Protein AF-A0A846PKN5-F1 (afdb_monomer_lite)

Secondary structure (DSSP, 8-state):
----TT-EEEETTS-EEEE-SS---TTEEEEEEEEEE-TT-SEE-SS-EEEE---HHHHHHHHHHH-GGGEEEETTTTEEEEEEEGGGEEEEE-HHHHHHHHHH-S---HHHHHHHHHHHHHHHHTT--GGGEEE-GGGGGT---TTPPP-EEE-SHHHHHHHH-

Structure (mmCIF, N/CA/C/O backbone):
data_AF-A0A846PKN5-F1
#
_entry.id   AF-A0A846PKN5-F1
#
loop_
_atom_site.group_PDB
_atom_site.id
_atom_site.type_symbol
_atom_site.label_atom_id
_atom_site.label_alt_id
_atom_site.label_comp_id
_atom_site.label_asym_id
_atom_site.label_entity_id
_atom_site.label_seq_id
_atom_site.pdbx_PDB_ins_code
_atom_site.Cartn_x
_atom_site.Cartn_y
_atom_site.Cartn_z
_atom_site.occupancy
_atom_site.B_iso_or_equiv
_atom_site.auth_seq_id
_atom_site.auth_comp_id
_atom_site.auth_asym_id
_atom_site.auth_atom_id
_atom_site.pdbx_PDB_model_num
ATOM 1 N N . MET A 1 1 ? -12.506 -11.086 -2.025 1.00 86.56 1 MET A N 1
ATOM 2 C CA . MET A 1 1 ? -11.303 -10.245 -2.203 1.00 86.56 1 MET A CA 1
ATOM 3 C C . MET A 1 1 ? -10.080 -11.109 -1.942 1.00 86.56 1 MET A C 1
ATOM 5 O O . MET A 1 1 ? -10.171 -11.972 -1.076 1.00 86.56 1 MET A O 1
ATOM 9 N N . LYS A 1 2 ? -8.986 -10.931 -2.691 1.00 90.62 2 LYS A N 1
ATOM 10 C CA . LYS A 1 2 ? -7.701 -11.600 -2.435 1.00 90.62 2 LYS A CA 1
ATOM 11 C C . LYS A 1 2 ? -6.651 -10.520 -2.188 1.00 90.62 2 LYS A C 1
ATOM 13 O O . LYS A 1 2 ? -6.078 -10.014 -3.140 1.00 90.62 2 LYS A O 1
ATOM 18 N N . ALA A 1 3 ? -6.483 -10.140 -0.928 1.00 96.06 3 ALA A N 1
ATOM 19 C CA . ALA A 1 3 ? -5.469 -9.177 -0.522 1.0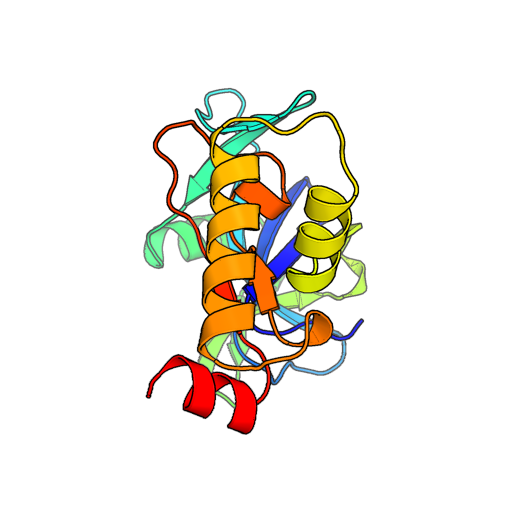0 96.06 3 ALA A CA 1
ATOM 20 C C . ALA A 1 3 ? -4.126 -9.888 -0.288 1.00 96.06 3 ALA A C 1
ATOM 22 O O . ALA A 1 3 ? -4.109 -11.086 0.010 1.00 96.06 3 ALA A O 1
ATOM 23 N N . ARG A 1 4 ? -3.021 -9.163 -0.455 1.00 96.75 4 ARG A N 1
ATOM 24 C CA . ARG A 1 4 ? -1.653 -9.646 -0.214 1.00 96.75 4 ARG A CA 1
ATOM 25 C C . ARG A 1 4 ? -0.733 -8.516 0.249 1.00 96.75 4 ARG A C 1
ATOM 27 O O . ARG A 1 4 ? -1.057 -7.343 0.088 1.00 96.75 4 ARG A O 1
ATOM 34 N N . GLU A 1 5 ? 0.432 -8.867 0.789 1.00 97.38 5 GLU A N 1
ATOM 35 C CA . GLU A 1 5 ? 1.469 -7.904 1.183 1.00 97.38 5 GLU A CA 1
ATOM 36 C C . GLU A 1 5 ? 1.737 -6.871 0.073 1.00 97.38 5 GLU A C 1
ATOM 38 O O . GLU A 1 5 ? 1.867 -7.200 -1.113 1.00 97.38 5 GLU A O 1
ATOM 43 N N . GLY A 1 6 ? 1.825 -5.609 0.492 1.00 96.75 6 GLY A N 1
ATOM 44 C CA . GLY A 1 6 ? 2.009 -4.454 -0.384 1.00 96.75 6 GLY A CA 1
ATOM 45 C C . GLY A 1 6 ? 0.707 -3.832 -0.882 1.00 96.75 6 GLY A C 1
ATOM 46 O O . GLY A 1 6 ? 0.728 -2.667 -1.279 1.00 96.75 6 GLY A O 1
ATOM 47 N N . ASP A 1 7 ? -0.419 -4.541 -0.811 1.00 98.50 7 ASP A N 1
ATOM 48 C CA . ASP A 1 7 ? -1.726 -3.944 -1.063 1.00 98.50 7 A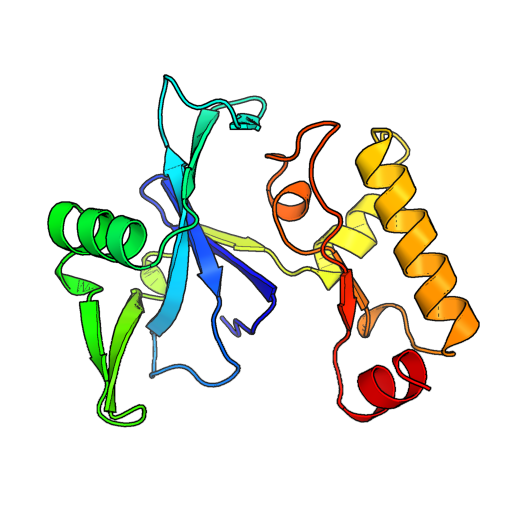SP A CA 1
ATOM 49 C C . ASP A 1 7 ? -2.103 -2.959 0.050 1.00 98.50 7 ASP A C 1
ATOM 51 O O . ASP A 1 7 ? -1.666 -3.072 1.203 1.00 98.50 7 ASP A O 1
ATOM 55 N N . LEU A 1 8 ? -2.987 -2.017 -0.283 1.00 98.50 8 LEU A N 1
ATOM 56 C CA . LEU A 1 8 ? -3.653 -1.167 0.701 1.00 98.50 8 LEU A CA 1
ATOM 57 C C . LEU A 1 8 ? -5.164 -1.394 0.656 1.00 98.50 8 LEU A C 1
ATOM 59 O O . LEU A 1 8 ? -5.742 -1.618 -0.408 1.00 98.50 8 LEU A O 1
ATOM 63 N N . ILE A 1 9 ? -5.825 -1.275 1.804 1.00 98.62 9 ILE A N 1
ATOM 64 C CA . ILE A 1 9 ? -7.290 -1.287 1.889 1.00 98.62 9 ILE A CA 1
ATOM 65 C C . ILE A 1 9 ? -7.790 -0.029 2.594 1.00 98.62 9 ILE A C 1
ATOM 67 O O . ILE A 1 9 ? -7.300 0.341 3.655 1.00 98.62 9 ILE A O 1
ATOM 71 N N . GLU A 1 10 ? -8.780 0.638 2.013 1.00 98.31 10 GLU A N 1
ATOM 72 C CA . GLU A 1 10 ? -9.530 1.722 2.650 1.00 98.31 10 GLU A CA 1
ATOM 73 C C . GLU A 1 10 ? -10.844 1.149 3.170 1.00 98.31 10 GLU A C 1
ATOM 75 O O . GLU A 1 10 ? -11.608 0.538 2.415 1.00 98.31 10 GLU A O 1
ATOM 80 N N . ILE A 1 11 ? -11.125 1.352 4.455 1.00 98.12 11 ILE A N 1
ATOM 81 C CA . ILE A 1 11 ? -12.394 0.931 5.056 1.00 98.12 11 ILE A CA 1
ATOM 82 C C . ILE A 1 11 ? -13.457 2.023 4.912 1.00 98.12 11 ILE A C 1
ATOM 84 O O . ILE A 1 11 ? -13.156 3.196 4.701 1.00 98.12 11 ILE A O 1
ATOM 88 N N . LYS A 1 12 ? -14.730 1.650 5.060 1.00 97.69 12 LYS A N 1
ATOM 89 C CA . LYS A 1 12 ? -15.884 2.557 4.897 1.00 97.69 12 LYS A CA 1
ATOM 90 C C . LYS A 1 12 ? -15.839 3.811 5.779 1.00 97.69 12 LYS A C 1
ATOM 92 O O . LYS A 1 12 ? -16.387 4.833 5.381 1.00 97.69 12 LYS A O 1
ATOM 97 N N . THR A 1 13 ? -15.179 3.750 6.935 1.00 95.75 13 THR A N 1
ATOM 98 C CA . THR A 1 13 ? -15.015 4.888 7.855 1.00 95.75 13 THR A CA 1
ATOM 99 C C . THR A 1 13 ? -13.862 5.826 7.480 1.00 95.75 13 THR A C 1
ATOM 101 O O . THR A 1 13 ? -13.719 6.873 8.103 1.00 95.75 13 THR A O 1
ATOM 104 N N . GLY A 1 14 ? -13.056 5.493 6.463 1.00 95.88 14 GLY A N 1
ATOM 105 C CA . GLY A 1 14 ? -12.022 6.369 5.902 1.00 95.88 14 GLY A CA 1
ATOM 106 C C . GLY A 1 14 ? -10.556 5.974 6.139 1.00 95.88 14 GLY A C 1
ATOM 107 O O . GLY A 1 14 ? -9.747 6.289 5.263 1.00 95.88 14 GLY A O 1
ATOM 108 N N . PRO A 1 15 ? -10.157 5.313 7.247 1.00 97.62 15 PRO A N 1
ATOM 109 C CA . PRO A 1 15 ? -8.771 4.889 7.425 1.00 97.62 15 PRO A CA 1
ATOM 110 C C . PRO A 1 15 ? -8.292 3.909 6.352 1.00 97.62 15 PRO A C 1
ATOM 112 O O . PRO A 1 15 ? -9.055 3.089 5.835 1.00 97.62 15 PRO A O 1
ATOM 115 N N . ILE A 1 16 ? -7.001 4.001 6.045 1.00 98.31 16 ILE A N 1
ATOM 116 C CA . ILE A 1 16 ? -6.314 3.179 5.052 1.00 98.31 16 ILE A CA 1
ATOM 117 C C . ILE A 1 16 ? -5.284 2.318 5.769 1.00 98.31 16 ILE A C 1
ATOM 119 O O . ILE A 1 16 ? -4.486 2.825 6.563 1.00 98.31 16 ILE A O 1
ATOM 123 N N . PHE A 1 17 ? -5.289 1.029 5.462 1.00 98.56 17 PHE A N 1
ATOM 124 C CA . PHE A 1 17 ? -4.474 0.011 6.100 1.00 98.56 17 PHE A CA 1
ATOM 125 C C . PHE A 1 17 ? -3.480 -0.585 5.106 1.00 98.56 17 PHE A C 1
ATOM 127 O O . PHE A 1 17 ? -3.820 -0.786 3.941 1.00 98.56 17 PHE A O 1
ATOM 134 N N . ASP A 1 18 ? -2.273 -0.887 5.585 1.00 97.94 18 ASP A N 1
ATOM 135 C CA . ASP A 1 18 ? -1.317 -1.745 4.891 1.00 97.94 18 ASP A CA 1
ATOM 136 C C . ASP A 1 18 ? -1.650 -3.218 5.131 1.00 97.94 18 ASP A C 1
ATOM 138 O O . ASP A 1 18 ? -1.735 -3.652 6.278 1.00 97.94 18 ASP A O 1
ATOM 142 N N . VAL A 1 19 ? -1.870 -3.977 4.054 1.00 98.44 19 VAL A N 1
ATOM 143 C CA . VAL A 1 19 ? -2.121 -5.422 4.129 1.00 98.44 19 VAL A CA 1
ATOM 144 C C . VAL A 1 19 ? -0.823 -6.138 4.484 1.00 98.44 19 VAL A C 1
ATOM 146 O O . VAL A 1 19 ? 0.223 -5.838 3.901 1.00 98.44 19 VAL A O 1
ATOM 149 N N . LYS A 1 20 ? -0.900 -7.085 5.429 1.00 96.31 20 LYS A N 1
ATOM 150 C CA . LYS A 1 20 ? 0.245 -7.842 5.939 1.00 96.31 20 LYS A CA 1
ATOM 151 C C . LYS A 1 20 ? 0.146 -9.338 5.679 1.00 96.31 20 LYS A C 1
ATOM 153 O O . LYS A 1 20 ? -0.817 -9.989 6.072 1.00 96.31 20 LYS A O 1
ATOM 158 N N . GLY A 1 21 ? 1.197 -9.880 5.071 1.00 94.69 21 GLY A N 1
ATOM 159 C CA . GLY A 1 21 ? 1.336 -11.289 4.737 1.00 94.69 21 GLY A CA 1
ATOM 160 C C . GLY A 1 21 ? 0.571 -11.710 3.481 1.00 94.69 21 GLY A C 1
ATOM 161 O O . GLY A 1 21 ? 0.033 -10.900 2.729 1.00 94.69 21 GLY A O 1
ATOM 162 N N . LEU A 1 22 ? 0.571 -13.019 3.232 1.00 94.19 22 LEU A N 1
ATOM 163 C CA . LEU A 1 22 ? -0.099 -13.657 2.087 1.00 94.19 22 LEU A CA 1
ATOM 164 C C . LEU A 1 22 ? -1.269 -14.555 2.512 1.00 94.19 22 LEU A C 1
ATOM 166 O O . LEU A 1 22 ? -2.017 -15.050 1.671 1.00 94.19 22 LEU A O 1
ATOM 170 N N . VAL A 1 23 ? -1.385 -14.812 3.814 1.00 94.25 23 VAL A N 1
ATOM 171 C CA . VAL A 1 23 ? -2.365 -15.718 4.408 1.00 94.25 23 VAL A CA 1
ATOM 172 C C . VAL A 1 23 ? -3.243 -14.893 5.330 1.00 94.25 23 VAL A C 1
ATOM 174 O O . VAL A 1 23 ? -2.736 -14.129 6.147 1.00 94.25 23 VAL A O 1
ATOM 177 N N . HIS A 1 24 ? -4.555 -15.042 5.183 1.00 95.94 24 HIS A N 1
ATOM 178 C CA . HIS A 1 24 ? -5.541 -14.293 5.948 1.00 95.94 24 HIS A CA 1
ATOM 179 C C . HIS A 1 24 ? -6.642 -15.226 6.468 1.00 95.94 24 HIS A C 1
ATOM 181 O O . HIS A 1 24 ? -6.974 -16.201 5.779 1.00 95.94 24 HIS A O 1
ATOM 187 N N . PRO A 1 25 ? -7.239 -14.934 7.638 1.00 95.19 25 PRO A N 1
ATOM 188 C CA . PRO A 1 25 ? -8.373 -15.696 8.142 1.00 95.19 25 PRO A CA 1
ATOM 189 C C . PRO A 1 25 ? -9.593 -15.602 7.206 1.00 95.19 25 PRO A C 1
ATOM 191 O O . PRO A 1 25 ? -9.740 -14.632 6.453 1.00 95.19 25 PRO A O 1
ATOM 194 N N . PRO A 1 26 ? -10.516 -16.580 7.243 1.00 93.62 26 PRO A N 1
ATOM 195 C CA . PRO A 1 26 ? -11.723 -16.539 6.424 1.00 93.62 26 PRO A CA 1
ATOM 196 C C . PRO A 1 26 ? -12.522 -15.244 6.631 1.00 93.62 26 PRO A C 1
ATOM 198 O O . PRO A 1 26 ? -12.864 -14.879 7.752 1.00 93.62 26 PRO A O 1
ATOM 201 N N . SER A 1 27 ? -12.873 -14.567 5.535 1.00 95.31 27 SER A N 1
ATOM 202 C CA . SER A 1 27 ? -13.649 -13.308 5.531 1.00 95.31 27 SER A CA 1
ATOM 203 C C . SER A 1 27 ? -12.990 -12.111 6.237 1.00 95.31 27 SER A C 1
ATOM 205 O O . SER A 1 27 ? -13.637 -11.076 6.419 1.00 95.31 27 SER A O 1
ATOM 207 N N . ARG A 1 28 ? -11.708 -12.214 6.601 1.00 97.25 28 ARG A N 1
ATOM 208 C CA . ARG A 1 28 ? -10.915 -11.154 7.237 1.00 97.25 28 ARG A CA 1
ATOM 209 C C . ARG A 1 28 ? -9.640 -10.899 6.433 1.00 97.25 28 ARG A C 1
ATOM 211 O O . ARG A 1 28 ? -9.241 -11.710 5.601 1.00 97.25 28 ARG A O 1
ATOM 218 N N . ILE A 1 29 ? -9.014 -9.755 6.666 1.00 98.19 29 ILE A N 1
ATOM 219 C CA . ILE A 1 29 ? -7.730 -9.371 6.080 1.00 98.19 29 ILE A CA 1
ATOM 220 C C . ILE A 1 29 ? -6.840 -8.895 7.219 1.00 98.19 29 ILE A C 1
ATOM 222 O O . ILE A 1 29 ? -7.231 -8.002 7.970 1.00 98.19 29 ILE A O 1
ATOM 226 N N . ILE A 1 30 ? -5.645 -9.471 7.336 1.00 98.06 30 ILE A N 1
ATOM 227 C CA . ILE A 1 30 ? -4.644 -8.964 8.276 1.00 98.06 30 ILE A CA 1
ATOM 228 C C . ILE A 1 30 ? -4.075 -7.686 7.670 1.00 98.06 30 ILE A C 1
ATOM 230 O O . ILE A 1 30 ? -3.437 -7.719 6.616 1.00 98.06 30 ILE A O 1
ATOM 234 N N . ALA A 1 31 ? -4.352 -6.551 8.299 1.00 98.25 31 ALA A N 1
ATOM 235 C CA . ALA A 1 31 ? -3.918 -5.253 7.809 1.00 98.25 31 ALA A CA 1
ATOM 236 C C . ALA A 1 31 ? -3.823 -4.251 8.956 1.00 98.25 31 ALA A C 1
ATOM 238 O O . ALA A 1 31 ? -4.665 -4.259 9.848 1.00 98.25 31 ALA A O 1
ATOM 239 N N . PHE A 1 32 ? -2.841 -3.354 8.921 1.00 98.12 32 PHE A N 1
ATOM 240 C CA . PHE A 1 32 ? -2.606 -2.380 9.988 1.00 98.12 32 PHE A CA 1
ATOM 241 C C . PHE A 1 32 ? -2.793 -0.940 9.506 1.00 98.12 32 PHE A C 1
ATOM 243 O O . PHE A 1 32 ? -2.443 -0.628 8.370 1.00 98.12 32 PHE A O 1
ATOM 250 N N . PRO A 1 33 ? -3.325 -0.034 10.346 1.00 98.00 33 PRO A N 1
ATOM 251 C CA . PRO A 1 33 ? -3.611 1.335 9.934 1.00 98.00 33 PRO A CA 1
ATOM 252 C C . PRO A 1 33 ? -2.321 2.060 9.537 1.00 98.00 33 PRO A C 1
ATOM 254 O O . PRO A 1 33 ? -1.343 2.086 10.286 1.00 98.00 33 PRO A O 1
ATOM 257 N N . ARG A 1 34 ? -2.332 2.674 8.350 1.00 97.62 34 ARG A N 1
ATOM 258 C CA . ARG A 1 34 ? -1.207 3.442 7.801 1.00 97.62 34 ARG A CA 1
ATOM 259 C C . ARG A 1 34 ? -1.523 4.919 7.653 1.00 97.62 34 ARG A C 1
ATOM 261 O O . ARG A 1 34 ? -0.674 5.749 7.978 1.00 97.62 34 ARG A O 1
ATOM 268 N N . PHE A 1 35 ? -2.719 5.241 7.164 1.00 97.50 35 PHE A N 1
ATOM 269 C CA . PHE A 1 35 ? -3.197 6.612 7.017 1.00 97.50 35 PHE A CA 1
ATOM 270 C C . PHE A 1 35 ? -4.541 6.752 7.716 1.00 97.50 35 PHE A C 1
ATOM 272 O O . PHE A 1 35 ? -5.501 6.055 7.387 1.00 97.50 35 PHE A O 1
ATOM 279 N N . ILE A 1 36 ? -4.609 7.664 8.678 1.00 97.06 36 ILE A N 1
ATOM 280 C CA . ILE A 1 36 ? -5.807 7.909 9.481 1.00 97.06 36 ILE A CA 1
ATOM 281 C C . ILE A 1 36 ? -6.326 9.305 9.138 1.00 97.06 36 ILE A C 1
ATOM 283 O O . ILE A 1 36 ? -5.511 10.231 9.118 1.00 97.06 36 ILE A O 1
ATOM 287 N N . PRO A 1 37 ? -7.631 9.477 8.852 1.00 95.94 37 PRO A N 1
ATOM 288 C CA . PRO A 1 37 ? -8.209 10.790 8.608 1.00 95.94 37 PRO A CA 1
ATOM 289 C C . PRO A 1 37 ? -7.903 11.742 9.764 1.00 95.94 37 PRO A C 1
ATOM 291 O O . PRO A 1 37 ? -8.145 11.423 10.926 1.00 95.94 37 PRO A O 1
ATOM 294 N N . ASP A 1 38 ? -7.353 12.902 9.431 1.00 95.75 38 ASP A N 1
ATOM 295 C CA . ASP A 1 38 ? -6.978 13.938 10.386 1.00 95.75 38 ASP A CA 1
ATOM 296 C C . ASP A 1 38 ? -6.991 15.285 9.665 1.00 95.75 38 ASP A C 1
ATOM 298 O O . ASP A 1 38 ? -6.218 15.509 8.734 1.00 95.75 38 ASP A O 1
ATOM 302 N N . THR A 1 39 ? -7.855 16.202 10.102 1.00 92.81 39 THR A N 1
ATOM 303 C CA . THR A 1 39 ? -7.971 17.549 9.521 1.00 92.81 39 THR A CA 1
ATOM 304 C C . THR A 1 39 ? -6.692 18.375 9.655 1.00 92.81 39 THR A C 1
ATOM 306 O O . THR A 1 39 ? -6.475 19.294 8.868 1.00 92.81 39 THR A O 1
ATOM 309 N N . SER A 1 40 ? -5.847 18.051 10.636 1.00 93.75 40 SER A N 1
ATOM 310 C CA . SER A 1 40 ? -4.527 18.653 10.844 1.00 93.75 40 SER A CA 1
ATOM 311 C C . SER A 1 40 ? -3.391 17.886 10.153 1.00 93.75 40 SER A C 1
ATOM 313 O O . SER A 1 40 ? -2.242 18.326 10.180 1.00 93.75 40 SER A O 1
ATOM 315 N N . GLY A 1 41 ? -3.715 16.773 9.488 1.00 93.12 41 GLY A N 1
ATOM 316 C CA . GLY A 1 41 ? -2.766 15.893 8.824 1.00 93.12 41 GLY A CA 1
ATOM 317 C C . GLY A 1 41 ? -1.993 16.558 7.682 1.00 93.12 41 GLY A C 1
ATOM 318 O O . GLY A 1 41 ? -2.515 17.375 6.913 1.00 93.12 41 GLY A O 1
ATOM 319 N N . ASP A 1 42 ? -0.724 16.174 7.547 1.00 93.12 42 ASP A N 1
ATOM 320 C CA . ASP A 1 42 ? 0.186 16.690 6.523 1.00 93.12 42 ASP A CA 1
ATOM 321 C C . ASP A 1 42 ? 0.065 15.950 5.180 1.00 93.12 42 ASP A C 1
ATOM 323 O O . ASP A 1 42 ? 0.533 16.451 4.156 1.00 93.12 42 ASP A O 1
ATOM 327 N N . ARG A 1 43 ? -0.574 14.774 5.158 1.00 93.94 43 ARG A N 1
ATOM 328 C CA . ARG A 1 43 ? -0.845 14.010 3.937 1.00 93.94 43 ARG A CA 1
ATOM 329 C C . ARG A 1 43 ? -2.205 14.399 3.393 1.00 93.94 43 ARG A C 1
ATOM 331 O O . ARG A 1 43 ? -3.215 14.199 4.057 1.00 93.94 43 ARG A O 1
ATOM 338 N N . LYS A 1 44 ? -2.248 14.955 2.186 1.00 92.31 44 LYS A N 1
ATOM 339 C CA . LYS A 1 44 ? -3.477 15.513 1.618 1.00 92.31 44 LYS A CA 1
ATOM 340 C C . LYS A 1 44 ? -3.713 14.958 0.231 1.00 92.31 44 LYS A C 1
ATOM 342 O O . LYS A 1 44 ? -2.805 14.956 -0.591 1.00 92.31 44 LYS A O 1
ATOM 347 N N . ASN A 1 45 ? -4.948 14.552 -0.022 1.00 84.69 45 ASN A N 1
ATOM 348 C CA . ASN A 1 45 ? -5.460 14.392 -1.373 1.00 84.69 45 ASN A CA 1
ATOM 349 C C . ASN A 1 45 ? -6.507 15.487 -1.643 1.00 84.69 45 ASN A C 1
ATOM 351 O O . ASN A 1 45 ? -6.748 16.359 -0.806 1.00 84.69 45 ASN A O 1
ATOM 355 N N . LYS A 1 46 ? -7.148 15.454 -2.816 1.00 77.50 46 LYS A N 1
ATOM 356 C CA . LYS A 1 46 ? -8.127 16.473 -3.232 1.00 77.50 46 LYS A CA 1
ATOM 357 C C . LYS A 1 46 ? -9.316 16.639 -2.266 1.00 77.50 46 LYS A C 1
ATOM 359 O O . LYS A 1 46 ? -9.950 17.689 -2.279 1.00 77.50 46 LYS A O 1
ATOM 364 N N . TYR A 1 47 ? -9.629 15.625 -1.458 1.00 82.56 47 TYR A N 1
ATOM 365 C CA . TYR A 1 47 ? -10.862 15.565 -0.669 1.00 82.56 47 TYR A CA 1
ATOM 366 C C . TYR A 1 47 ? -10.633 15.483 0.841 1.00 82.56 47 TYR A C 1
ATOM 368 O O . TYR A 1 47 ? -11.557 15.736 1.611 1.00 82.56 47 TYR A O 1
ATOM 376 N N . SER A 1 48 ? -9.454 15.061 1.293 1.00 91.12 48 SER A N 1
ATOM 377 C CA . SER A 1 48 ? -9.234 14.684 2.688 1.00 91.12 48 SER A CA 1
ATOM 378 C C . SER A 1 48 ? -7.775 14.837 3.106 1.00 91.12 48 SER A C 1
ATOM 380 O O . SER A 1 48 ? -6.852 14.716 2.296 1.00 91.12 48 SER A O 1
ATOM 382 N N . ALA A 1 49 ? -7.589 15.095 4.399 1.00 95.19 49 ALA A N 1
ATOM 383 C CA . ALA A 1 49 ? -6.296 15.140 5.061 1.00 95.19 49 ALA A CA 1
ATOM 384 C C . ALA A 1 49 ? -6.142 13.927 5.986 1.00 95.19 49 ALA A C 1
ATOM 386 O O . ALA A 1 49 ? -7.112 13.437 6.569 1.00 95.19 49 ALA A O 1
ATOM 387 N N . TYR A 1 50 ? -4.915 13.430 6.074 1.00 97.38 50 TYR A N 1
ATOM 388 C CA . TYR A 1 50 ? -4.542 12.232 6.799 1.00 97.38 50 TYR A CA 1
ATOM 389 C C . TYR A 1 50 ? -3.248 12.469 7.568 1.00 97.38 50 TYR A C 1
ATOM 391 O O . TYR A 1 50 ? -2.333 13.153 7.099 1.00 97.38 50 TYR A O 1
ATOM 399 N N . ARG A 1 51 ? -3.136 11.810 8.717 1.00 96.31 51 ARG A N 1
ATOM 400 C CA . ARG A 1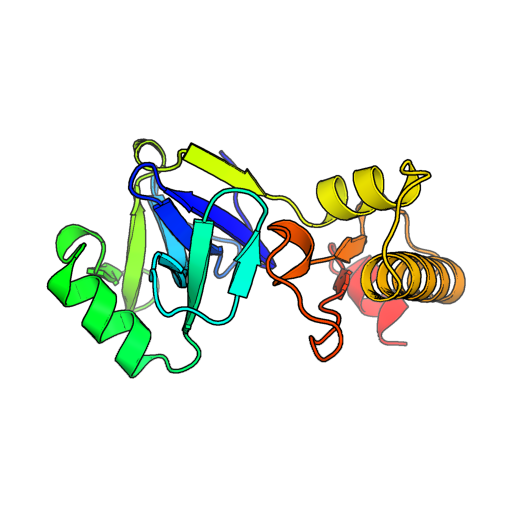 51 ? -1.863 11.590 9.401 1.00 96.31 51 ARG A CA 1
ATOM 401 C C . ARG A 1 51 ? -1.334 10.201 9.056 1.00 96.31 51 ARG A C 1
ATOM 403 O O . ARG A 1 51 ? -2.103 9.240 8.957 1.00 96.31 51 ARG A O 1
ATOM 410 N N . LYS A 1 52 ? -0.021 10.091 8.851 1.00 95.75 52 LYS A N 1
ATOM 411 C CA . LYS A 1 52 ? 0.655 8.817 8.570 1.00 95.75 52 LYS A CA 1
ATOM 412 C C . LYS A 1 52 ? 1.174 8.215 9.874 1.00 95.75 52 LYS A C 1
ATOM 414 O O . LYS A 1 52 ? 1.911 8.880 10.593 1.00 95.75 52 LYS A O 1
ATOM 419 N N . VAL A 1 53 ? 0.820 6.960 10.142 1.00 94.50 53 VAL A N 1
ATOM 420 C CA . VAL A 1 53 ? 1.212 6.238 11.361 1.00 94.50 53 VAL A CA 1
ATOM 421 C C . VAL A 1 53 ? 2.304 5.225 11.058 1.00 94.50 53 VAL A C 1
ATOM 423 O O . VAL A 1 53 ? 2.166 4.366 10.178 1.00 94.50 53 VAL A O 1
ATOM 426 N N . TYR A 1 54 ? 3.400 5.322 11.806 1.00 87.50 54 TYR A N 1
ATOM 427 C CA . TYR A 1 54 ? 4.573 4.471 11.622 1.00 87.50 54 TYR A CA 1
ATOM 428 C C . TYR A 1 54 ? 4.702 3.422 12.717 1.00 87.50 54 TYR A C 1
ATOM 430 O O . TYR A 1 54 ? 4.883 2.247 12.408 1.00 87.50 54 TYR A O 1
ATOM 438 N N . SER A 1 55 ? 4.610 3.834 13.981 1.00 95.06 55 SER A N 1
ATOM 439 C CA . SER A 1 55 ? 4.943 2.952 15.095 1.00 95.06 55 SER A CA 1
ATOM 440 C C . SER A 1 55 ? 3.833 1.935 15.359 1.00 95.06 55 SER A C 1
ATOM 442 O O . SER A 1 55 ? 2.648 2.260 15.319 1.00 95.06 55 SER A O 1
ATOM 444 N N . LEU A 1 56 ? 4.217 0.691 15.643 1.00 93.94 56 LEU A N 1
ATOM 445 C CA . LEU A 1 56 ? 3.266 -0.359 15.999 1.00 93.94 56 LEU A CA 1
ATOM 446 C C . LEU A 1 56 ? 2.433 -0.022 17.256 1.00 93.94 56 LEU A C 1
ATOM 448 O O . LEU A 1 56 ? 1.225 -0.250 17.212 1.00 93.94 56 LEU A O 1
ATOM 452 N N . PRO A 1 57 ? 2.998 0.580 18.327 1.00 96.38 57 PRO A N 1
ATOM 453 C CA . PRO A 1 57 ? 2.208 1.009 19.482 1.00 96.38 57 PRO A CA 1
ATOM 454 C C . PRO A 1 57 ? 1.098 2.001 19.121 1.00 96.38 57 PRO A C 1
ATOM 456 O O . PRO A 1 57 ? -0.046 1.797 19.505 1.00 96.38 57 PRO A O 1
ATOM 459 N N . GLU A 1 58 ? 1.402 3.020 18.314 1.00 96.56 58 GLU A N 1
ATOM 460 C CA . GLU A 1 58 ? 0.414 4.022 17.890 1.00 96.56 58 GLU A CA 1
ATOM 461 C C . GLU A 1 58 ? -0.685 3.409 17.006 1.00 96.56 58 GLU A C 1
ATOM 463 O O . GLU A 1 58 ? -1.852 3.800 17.081 1.00 96.56 58 GLU A O 1
ATOM 468 N N . ARG A 1 59 ? -0.335 2.410 16.181 1.00 97.44 59 ARG A N 1
ATOM 469 C CA . ARG A 1 59 ? -1.320 1.639 15.406 1.00 97.44 59 ARG A CA 1
ATOM 470 C C . ARG A 1 59 ? -2.288 0.910 16.331 1.00 97.44 59 ARG A C 1
ATOM 472 O O . ARG A 1 59 ? -3.492 0.994 16.109 1.00 97.44 59 ARG A O 1
ATOM 479 N N . PHE A 1 60 ? -1.781 0.215 17.349 1.00 97.06 60 PHE A N 1
ATOM 480 C CA . PHE A 1 60 ? -2.629 -0.495 18.307 1.00 97.06 60 PHE A CA 1
ATOM 481 C C . PHE A 1 60 ? -3.455 0.448 19.170 1.00 97.06 60 PHE A C 1
ATOM 483 O O . PHE A 1 60 ? -4.637 0.184 19.346 1.00 97.06 60 PHE A O 1
ATOM 490 N N . GLU A 1 61 ? -2.892 1.564 19.625 1.00 97.00 61 GLU A N 1
ATOM 491 C CA . GLU A 1 61 ? -3.639 2.572 20.377 1.00 97.00 61 GLU A CA 1
ATOM 492 C C . GLU A 1 61 ? -4.847 3.073 19.573 1.00 97.00 61 GLU A C 1
ATOM 494 O O . GLU A 1 61 ? -5.975 3.089 20.067 1.00 97.00 61 GLU A O 1
ATOM 499 N N . PHE A 1 62 ? -4.644 3.402 18.294 1.00 97.50 62 PHE A N 1
ATOM 500 C CA . PHE A 1 62 ? -5.742 3.784 17.411 1.00 97.50 62 PHE A CA 1
ATOM 501 C C . PHE A 1 62 ? -6.776 2.663 17.236 1.00 97.50 62 PHE A C 1
ATOM 503 O O . PHE A 1 62 ? -7.981 2.919 17.285 1.00 97.50 62 PHE A O 1
ATOM 510 N N . LEU A 1 63 ? -6.320 1.425 17.023 1.00 97.81 63 LEU A N 1
ATOM 511 C CA . LEU A 1 63 ? -7.201 0.273 16.848 1.00 97.81 63 LEU A CA 1
ATOM 512 C C . LEU A 1 63 ? -8.036 0.003 18.096 1.00 97.81 63 LEU A C 1
ATOM 514 O O . LEU A 1 63 ? -9.240 -0.170 17.985 1.00 97.81 63 LEU A O 1
ATOM 518 N N . GLU A 1 64 ? -7.434 0.010 19.278 1.00 97.06 64 GLU A N 1
ATOM 519 C CA . GLU A 1 64 ? -8.132 -0.237 20.540 1.00 97.06 64 GLU A CA 1
ATOM 520 C C . GLU A 1 64 ? -9.175 0.845 20.839 1.00 97.06 64 GLU A C 1
ATOM 522 O O . GLU A 1 64 ? -10.243 0.542 21.369 1.00 97.06 64 GLU A O 1
ATOM 527 N N . GLN A 1 65 ? -8.909 2.093 20.443 1.00 97.19 65 GLN A N 1
ATOM 528 C CA . GLN A 1 65 ? -9.844 3.203 20.625 1.00 97.19 65 GLN A CA 1
ATOM 529 C C . GLN A 1 65 ? -10.995 3.200 19.609 1.00 97.19 65 GLN A C 1
ATOM 531 O O . GLN A 1 65 ? -12.130 3.497 19.977 1.00 97.19 65 GLN A O 1
ATOM 536 N N . GLN A 1 66 ? -10.720 2.917 18.332 1.00 97.50 66 GLN A N 1
ATOM 537 C CA . GLN A 1 66 ? -11.691 3.117 17.243 1.00 97.50 66 GLN A CA 1
ATOM 538 C C . GLN A 1 66 ? -12.289 1.815 16.701 1.00 97.50 66 GLN A C 1
ATOM 540 O O . GLN A 1 66 ? -13.451 1.778 16.297 1.00 97.50 66 GLN A O 1
ATOM 545 N N . PHE A 1 67 ? -11.509 0.735 16.694 1.00 97.56 67 PHE A N 1
ATOM 546 C CA . PHE A 1 67 ? -11.877 -0.564 16.129 1.00 97.56 67 PHE A CA 1
ATOM 547 C C . PHE A 1 67 ? -11.439 -1.728 17.034 1.00 97.56 67 PHE A C 1
ATOM 549 O O . PHE A 1 67 ? -10.762 -2.644 16.563 1.00 97.56 67 PHE A O 1
ATOM 556 N N . PRO A 1 68 ? -11.821 -1.755 18.327 1.00 97.31 68 PRO A N 1
ATOM 557 C CA . PRO A 1 68 ? -11.333 -2.779 19.257 1.00 97.31 68 PRO A CA 1
ATOM 558 C C . PRO A 1 68 ? -11.671 -4.208 18.801 1.00 97.31 68 PRO A C 1
ATOM 560 O O . PRO A 1 68 ? -10.937 -5.144 19.080 1.00 97.31 68 PRO A O 1
ATOM 563 N N . HIS A 1 69 ? -12.748 -4.374 18.030 1.00 97.12 69 HIS A N 1
ATOM 564 C CA . HIS A 1 69 ? -13.190 -5.647 17.452 1.00 97.12 69 HIS A CA 1
ATOM 565 C C . HIS A 1 69 ? -12.369 -6.124 16.235 1.00 97.12 69 HIS A C 1
ATOM 567 O O . HIS A 1 69 ? -12.648 -7.196 15.690 1.00 97.12 69 HIS A O 1
ATOM 573 N N . TYR A 1 70 ? -11.401 -5.330 15.767 1.00 97.88 70 TYR A N 1
ATOM 574 C CA . TYR A 1 70 ? -10.410 -5.757 14.770 1.00 97.88 70 TYR A CA 1
ATOM 575 C C . TYR A 1 70 ? -9.157 -6.322 15.433 1.00 97.88 70 TYR A C 1
ATOM 577 O O . TYR A 1 70 ? -8.371 -6.982 14.768 1.00 97.88 70 TYR A O 1
ATOM 585 N N . VAL A 1 71 ? -8.959 -6.074 16.725 1.00 97.88 71 VAL A N 1
ATOM 586 C CA . VAL A 1 71 ? -7.792 -6.543 17.462 1.00 97.88 71 VAL A CA 1
ATOM 587 C C . VAL A 1 71 ? -8.071 -7.951 17.982 1.00 97.88 71 VAL A C 1
ATOM 589 O O . VAL A 1 71 ? -8.915 -8.137 18.857 1.00 97.88 71 VAL A O 1
ATOM 592 N N . VAL A 1 72 ? -7.376 -8.943 17.431 1.00 97.06 72 VAL A N 1
ATOM 593 C CA . VAL A 1 72 ? -7.620 -10.369 17.691 1.00 97.06 72 VAL A CA 1
ATOM 594 C C . VAL A 1 72 ? -6.314 -11.040 18.105 1.00 97.06 72 VAL A C 1
ATOM 596 O O . VAL A 1 72 ? -5.261 -10.734 17.556 1.00 97.06 72 VAL A O 1
ATOM 599 N N . ASN A 1 73 ? -6.375 -11.950 19.079 1.00 96.44 73 ASN A N 1
ATOM 600 C CA . ASN A 1 73 ? -5.282 -12.894 19.316 1.00 96.44 73 ASN A CA 1
ATOM 601 C C . ASN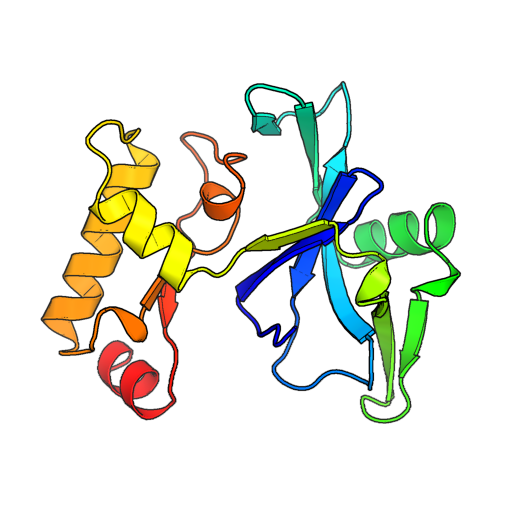 A 1 73 ? -5.449 -14.038 18.313 1.00 96.44 73 ASN A C 1
ATOM 603 O O . ASN A 1 73 ? -6.315 -14.899 18.495 1.00 96.44 73 ASN A O 1
ATOM 607 N N . ASP A 1 74 ? -4.682 -13.991 17.232 1.00 94.88 74 ASP A N 1
ATOM 608 C CA . ASP A 1 74 ? -4.759 -14.960 16.147 1.00 94.88 74 ASP A CA 1
ATOM 609 C C . ASP A 1 74 ? -4.055 -16.256 16.574 1.00 94.88 74 ASP A C 1
ATOM 611 O O . ASP A 1 74 ? -2.884 -16.252 16.952 1.00 94.88 74 ASP A O 1
ATOM 615 N N . CYS A 1 75 ? -4.771 -17.380 16.532 1.00 92.44 75 CYS A N 1
ATOM 616 C CA . CYS A 1 75 ? -4.258 -18.671 16.995 1.00 92.44 75 CYS A CA 1
ATOM 617 C C . CYS A 1 75 ? -3.314 -19.371 16.007 1.00 92.44 75 CYS A C 1
ATOM 619 O O . CYS A 1 75 ? -2.648 -20.332 16.387 1.00 92.44 75 CYS A O 1
ATOM 621 N N . ILE A 1 76 ? -3.275 -18.934 14.747 1.00 91.62 76 ILE A N 1
ATOM 622 C CA . ILE A 1 76 ? -2.375 -19.467 13.721 1.00 91.62 76 ILE A CA 1
ATOM 623 C C . ILE A 1 76 ? -1.016 -18.780 13.816 1.00 91.62 76 ILE A C 1
ATOM 625 O O . ILE A 1 76 ? 0.012 -19.443 13.686 1.00 91.62 76 ILE A O 1
ATOM 629 N N . PHE A 1 77 ? -1.013 -17.467 14.051 1.00 92.62 77 PHE A N 1
ATOM 630 C CA . PHE A 1 77 ? 0.214 -16.686 14.215 1.00 92.62 77 PHE A CA 1
ATOM 631 C C . PHE A 1 77 ? 0.706 -16.603 15.667 1.00 92.62 77 PHE A C 1
ATOM 633 O O . PHE A 1 77 ? 1.834 -16.169 15.873 1.00 92.62 77 PHE A O 1
ATOM 640 N N . ASP A 1 78 ? -0.112 -17.032 16.638 1.00 94.75 78 ASP A N 1
ATOM 641 C CA . ASP A 1 78 ? 0.138 -16.927 18.088 1.00 94.75 78 ASP A CA 1
ATOM 642 C C . ASP A 1 78 ? 0.487 -15.495 18.521 1.00 94.75 78 ASP A C 1
ATOM 644 O O . ASP A 1 78 ? 1.357 -15.252 19.353 1.00 94.75 78 ASP A O 1
ATOM 648 N N . GLU A 1 79 ? -0.186 -14.522 17.903 1.00 94.12 79 GLU A N 1
ATOM 649 C CA . GLU A 1 79 ? 0.113 -13.105 18.073 1.00 94.12 79 GLU A CA 1
ATOM 650 C C . GLU A 1 79 ? -1.139 -12.235 18.048 1.00 94.12 79 GLU A C 1
ATOM 652 O O . GLU A 1 79 ? -2.188 -12.589 17.500 1.00 94.12 79 GLU A O 1
ATOM 657 N N . LYS A 1 80 ? -1.013 -11.038 18.622 1.00 95.38 80 LYS A N 1
ATOM 658 C CA . LYS A 1 80 ? -2.063 -10.020 18.562 1.00 95.38 80 LYS A CA 1
ATOM 659 C C . LYS A 1 80 ? -2.012 -9.313 17.208 1.00 95.38 80 LYS A C 1
ATOM 661 O O . LYS A 1 80 ? -1.074 -8.572 16.923 1.00 95.38 80 LYS A O 1
ATOM 666 N N . LEU A 1 81 ? -3.034 -9.507 16.380 1.00 96.88 81 LEU A N 1
ATOM 667 C CA . LEU A 1 81 ? -3.125 -8.976 15.021 1.00 96.88 81 LEU A CA 1
ATOM 668 C C . LEU A 1 81 ? -4.325 -8.043 14.835 1.00 96.88 81 LEU A C 1
ATOM 670 O O . LEU A 1 81 ? -5.244 -7.985 15.652 1.00 96.88 81 LEU A O 1
ATOM 674 N N . CYS A 1 82 ? -4.293 -7.288 13.736 1.00 98.06 82 CYS A N 1
ATOM 675 C CA . CYS A 1 82 ? -5.419 -6.494 13.265 1.00 98.06 82 CYS A CA 1
ATOM 676 C C . CYS A 1 82 ? -6.096 -7.202 12.086 1.00 98.06 82 CYS A C 1
ATOM 678 O O . CYS A 1 82 ? -5.557 -7.229 10.979 1.00 98.06 82 CYS A O 1
ATOM 680 N N . GLU A 1 83 ? -7.280 -7.758 12.325 1.00 98.06 83 GLU A N 1
ATOM 681 C CA . GLU A 1 83 ? -8.084 -8.494 11.354 1.00 98.06 83 GLU A CA 1
ATOM 682 C C . GLU A 1 83 ? -9.305 -7.681 10.894 1.00 98.06 83 GLU A C 1
ATOM 684 O O . GLU A 1 83 ? -10.371 -7.667 11.526 1.00 98.06 83 GLU A O 1
ATOM 689 N N . VAL A 1 84 ? -9.175 -7.032 9.739 1.00 98.44 84 VAL A N 1
ATOM 690 C CA . VAL A 1 84 ? -10.218 -6.198 9.132 1.00 98.44 84 VAL A CA 1
ATOM 691 C C . VAL A 1 84 ? -11.264 -7.078 8.427 1.00 98.44 84 VAL A C 1
ATOM 693 O O . VAL A 1 84 ? -10.899 -7.866 7.553 1.00 98.44 84 VAL A O 1
ATOM 696 N N . PRO A 1 85 ? -12.567 -6.963 8.742 1.00 98.00 85 PRO A N 1
ATOM 697 C CA . PRO A 1 85 ? -13.635 -7.636 8.004 1.00 98.00 85 PRO A CA 1
ATOM 698 C C . PRO A 1 85 ? -13.657 -7.237 6.527 1.00 98.00 85 PRO A C 1
ATOM 700 O O . PRO A 1 85 ? -13.610 -6.051 6.194 1.00 98.00 85 PRO A O 1
ATOM 703 N N . MET A 1 86 ? -13.780 -8.212 5.623 1.00 97.88 86 MET A N 1
ATOM 704 C CA . MET A 1 86 ? -13.840 -7.930 4.181 1.00 97.88 86 MET A CA 1
ATOM 705 C C . MET A 1 86 ? -15.042 -7.054 3.796 1.00 97.88 86 MET A C 1
ATOM 707 O O . MET A 1 86 ? -14.954 -6.274 2.852 1.00 97.88 86 MET A O 1
ATOM 711 N N . ASP A 1 87 ? -16.156 -7.152 4.522 1.00 97.50 87 ASP A N 1
ATOM 712 C CA . ASP A 1 87 ? -17.355 -6.339 4.299 1.00 97.50 87 ASP A CA 1
ATOM 713 C C . ASP A 1 87 ? -17.208 -4.890 4.795 1.00 97.50 87 ASP A C 1
ATOM 715 O O . ASP A 1 87 ? -17.979 -4.021 4.380 1.00 97.50 87 ASP A O 1
ATOM 719 N N . ALA A 1 88 ? -16.209 -4.591 5.630 1.00 98.19 88 ALA A N 1
ATOM 720 C CA . ALA A 1 88 ? -15.860 -3.233 6.040 1.00 98.19 88 ALA A CA 1
ATOM 721 C C . ALA A 1 88 ? -15.008 -2.501 4.990 1.00 98.19 88 ALA A C 1
ATOM 723 O O . ALA A 1 88 ? -14.911 -1.269 5.031 1.00 98.19 88 ALA A O 1
ATOM 724 N N . VAL A 1 89 ? -14.411 -3.230 4.042 1.00 98.38 89 VAL A N 1
ATOM 725 C CA . VAL A 1 89 ? -13.565 -2.655 2.993 1.00 98.38 89 VAL A CA 1
ATOM 726 C C . VAL A 1 89 ? -14.423 -1.887 1.989 1.00 98.38 89 VAL A C 1
ATOM 728 O O . VAL A 1 89 ? -15.394 -2.398 1.434 1.00 98.38 89 VAL A O 1
ATOM 731 N N . LYS A 1 90 ? -14.054 -0.627 1.761 1.00 98.00 90 LYS A N 1
ATOM 732 C CA . LYS A 1 90 ? -14.640 0.253 0.746 1.00 98.00 90 LYS A CA 1
ATOM 733 C C . LYS A 1 90 ? -13.867 0.165 -0.563 1.00 98.00 90 LYS A C 1
ATOM 735 O O . LYS A 1 90 ? -14.478 0.161 -1.629 1.00 98.00 90 LYS A O 1
ATOM 740 N N . ARG A 1 91 ? -12.536 0.115 -0.486 1.00 97.56 91 ARG A N 1
ATOM 741 C CA . ARG A 1 91 ? -11.662 0.032 -1.655 1.00 97.56 91 ARG A CA 1
ATOM 742 C C . ARG A 1 91 ? -10.414 -0.781 -1.347 1.00 97.56 91 ARG A C 1
ATOM 744 O O . ARG A 1 91 ? -9.839 -0.655 -0.272 1.00 97.56 91 ARG A O 1
ATOM 751 N N . HIS A 1 92 ? -10.005 -1.586 -2.315 1.00 98.25 92 HIS A N 1
ATOM 752 C CA . HIS A 1 92 ? -8.750 -2.326 -2.326 1.00 98.25 92 HIS A CA 1
ATOM 753 C C . HIS A 1 92 ? -7.873 -1.714 -3.413 1.00 98.25 92 HIS A C 1
ATOM 755 O O . HIS A 1 92 ? -8.356 -1.401 -4.501 1.00 98.25 92 HIS A O 1
ATOM 761 N N . TYR A 1 93 ? -6.626 -1.440 -3.064 1.00 98.19 93 TYR A N 1
ATOM 762 C CA . TYR A 1 93 ? -5.628 -0.856 -3.937 1.00 98.19 93 TYR A CA 1
ATOM 763 C C . TYR A 1 93 ? -4.545 -1.910 -4.160 1.00 98.19 93 TYR A C 1
ATOM 765 O O . TYR A 1 93 ? -3.938 -2.376 -3.193 1.00 98.19 93 TYR A O 1
ATOM 773 N N . GLU A 1 94 ? -4.288 -2.245 -5.422 1.00 98.25 94 GLU A N 1
ATOM 774 C CA . GLU A 1 94 ? -3.286 -3.236 -5.819 1.00 98.25 94 GLU A CA 1
ATOM 775 C C . GLU A 1 94 ? -2.076 -2.543 -6.474 1.00 98.25 94 GLU A C 1
ATOM 777 O O . GLU A 1 94 ? -2.257 -1.764 -7.416 1.00 98.25 94 GLU A O 1
ATOM 782 N N . PRO A 1 95 ? -0.829 -2.803 -6.033 1.00 98.25 95 PRO A N 1
ATOM 783 C CA . PRO A 1 95 ? 0.351 -2.092 -6.535 1.00 98.25 95 PRO A CA 1
ATOM 784 C C . PRO A 1 95 ? 0.570 -2.223 -8.046 1.00 98.25 95 PRO A C 1
ATOM 786 O O . PRO A 1 95 ? 1.042 -1.282 -8.690 1.00 98.25 95 PRO A O 1
ATOM 789 N N . THR A 1 96 ? 0.245 -3.385 -8.618 1.00 97.88 96 THR A N 1
ATOM 790 C CA . THR A 1 96 ? 0.384 -3.660 -10.056 1.00 97.88 96 THR A CA 1
ATOM 791 C C . THR A 1 96 ? -0.612 -2.841 -10.877 1.00 97.88 96 THR A C 1
ATOM 793 O O . THR A 1 96 ? -0.237 -2.257 -11.893 1.00 97.88 96 THR A O 1
ATOM 796 N N . GLU A 1 97 ? -1.860 -2.728 -10.411 1.00 97.75 97 GLU A N 1
ATOM 797 C CA . GLU A 1 97 ? -2.897 -1.917 -11.060 1.00 97.75 97 GLU A CA 1
ATOM 798 C C . GLU A 1 97 ? -2.576 -0.422 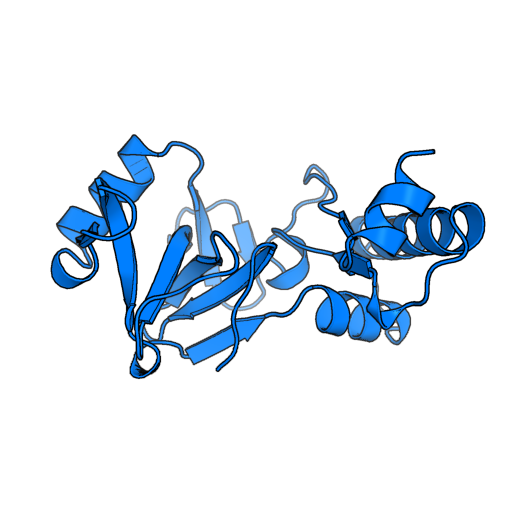-10.977 1.00 97.75 97 GLU A C 1
ATOM 800 O O . GLU A 1 97 ? -2.708 0.300 -11.967 1.00 97.75 97 GLU A O 1
ATOM 805 N N . ILE A 1 98 ? -2.085 0.041 -9.821 1.00 97.94 98 ILE A N 1
ATOM 806 C CA . ILE A 1 98 ? -1.626 1.424 -9.650 1.00 97.94 98 ILE A CA 1
ATOM 807 C C . ILE A 1 98 ? -0.516 1.738 -10.650 1.00 97.94 98 ILE A C 1
ATOM 809 O O . ILE A 1 98 ? -0.616 2.719 -11.385 1.00 97.94 98 ILE A O 1
ATOM 813 N N . LEU A 1 99 ? 0.516 0.895 -10.738 1.00 98.38 99 LEU A N 1
ATOM 814 C CA . LEU A 1 99 ? 1.611 1.108 -11.682 1.00 98.38 99 LEU A CA 1
ATOM 815 C C . LEU A 1 99 ? 1.137 1.067 -13.144 1.00 98.38 99 LEU A C 1
ATOM 817 O O . LEU A 1 99 ? 1.595 1.872 -13.956 1.00 98.38 99 LEU A O 1
ATOM 821 N N . GLN A 1 100 ? 0.210 0.173 -13.495 1.00 98.25 100 GLN A N 1
ATOM 822 C CA . GLN A 1 100 ? -0.395 0.142 -14.830 1.00 98.25 100 GLN A CA 1
ATOM 823 C C . GLN A 1 100 ? -1.128 1.454 -15.153 1.00 98.25 100 GLN A C 1
ATOM 825 O O . GLN A 1 100 ? -0.976 1.990 -16.256 1.00 98.25 100 GLN A O 1
ATOM 830 N N . GLY A 1 101 ? -1.880 1.989 -14.188 1.00 98.00 101 GLY A N 1
ATOM 831 C CA . GLY A 1 101 ? -2.560 3.276 -14.304 1.00 98.00 101 GLY A CA 1
ATOM 832 C C . GLY A 1 101 ? -1.578 4.428 -14.501 1.00 98.00 101 GLY A C 1
ATOM 833 O O . GLY A 1 101 ? -1.728 5.201 -15.445 1.00 98.00 101 GLY A O 1
ATOM 834 N N . LEU A 1 102 ? -0.524 4.496 -13.679 1.00 97.94 102 LEU A N 1
ATOM 835 C CA . LEU A 1 102 ? 0.517 5.523 -13.797 1.00 97.94 102 LEU A CA 1
ATOM 836 C C . LEU A 1 102 ? 1.203 5.476 -15.167 1.00 97.94 102 LEU A C 1
ATOM 838 O O . LEU A 1 102 ? 1.348 6.502 -15.820 1.00 97.94 102 LEU A O 1
ATOM 842 N N . ARG A 1 103 ? 1.550 4.282 -15.657 1.00 97.62 103 ARG A N 1
ATOM 843 C CA . ARG A 1 103 ? 2.165 4.099 -16.983 1.00 97.62 103 ARG A CA 1
ATOM 844 C C . ARG A 1 103 ? 1.287 4.557 -18.147 1.00 97.62 103 ARG A C 1
ATOM 846 O O . ARG A 1 103 ? 1.816 4.831 -19.220 1.00 97.62 103 ARG A O 1
ATOM 853 N N . SER A 1 104 ? -0.027 4.577 -17.953 1.00 97.31 104 SER A N 1
ATOM 854 C CA . SER A 1 104 ? -1.001 4.973 -18.975 1.00 97.31 104 SER A CA 1
ATOM 855 C C . SER A 1 104 ? -1.420 6.443 -18.849 1.00 97.31 104 SER A C 1
ATOM 857 O O . SER A 1 104 ? -2.160 6.936 -19.697 1.00 97.31 104 SER A O 1
ATOM 859 N N . SER A 1 105 ? -0.973 7.142 -17.800 1.00 96.06 105 SER A N 1
ATOM 860 C CA . SER A 1 105 ? -1.302 8.545 -17.552 1.00 96.06 105 SER A CA 1
ATOM 861 C C . SER A 1 105 ? -0.367 9.481 -18.317 1.00 96.06 105 SER A C 1
ATOM 863 O O . SER A 1 105 ? 0.836 9.244 -18.407 1.00 96.06 105 SER A O 1
ATOM 865 N N . SER A 1 106 ? -0.917 10.586 -18.822 1.00 93.44 106 SER A N 1
ATOM 866 C CA . SER A 1 106 ? -0.148 11.721 -19.351 1.00 93.44 106 SER A CA 1
ATOM 867 C C . SER A 1 106 ? 0.091 12.824 -18.315 1.00 93.44 106 SER A C 1
ATOM 869 O O . SER A 1 106 ? 0.801 13.781 -18.603 1.00 93.44 106 SER A O 1
ATOM 871 N N . ASP A 1 107 ? -0.540 12.717 -17.145 1.00 94.69 107 ASP A N 1
ATOM 872 C CA . ASP A 1 107 ? -0.480 13.691 -16.056 1.00 94.69 107 ASP A CA 1
ATOM 873 C C . ASP A 1 107 ? 0.103 12.990 -14.826 1.00 94.69 107 ASP A C 1
ATOM 875 O O . ASP A 1 107 ? -0.613 12.351 -14.051 1.00 94.69 107 ASP A O 1
ATOM 879 N N . LEU A 1 108 ? 1.433 12.995 -14.742 1.00 96.56 108 LEU A N 1
ATOM 880 C CA . LEU A 1 108 ? 2.201 12.437 -13.635 1.00 96.56 108 LEU A CA 1
ATOM 881 C C . LEU A 1 108 ? 2.965 13.565 -12.959 1.00 96.56 108 LEU A C 1
ATOM 883 O O . LEU A 1 108 ? 3.614 14.373 -13.627 1.00 96.56 108 LEU A O 1
ATOM 887 N N . ASP A 1 109 ? 2.945 13.588 -11.631 1.00 96.00 109 ASP A N 1
ATOM 888 C CA . ASP A 1 109 ? 3.900 14.414 -10.903 1.00 96.00 109 ASP A CA 1
ATOM 889 C C . ASP A 1 109 ? 5.314 13.809 -10.935 1.00 96.00 109 ASP A C 1
ATOM 891 O O . ASP A 1 109 ? 5.542 12.681 -11.381 1.00 96.00 109 ASP A O 1
ATOM 895 N N . SER A 1 110 ? 6.292 14.571 -10.440 1.00 96.38 110 SER A N 1
ATOM 896 C CA . SER A 1 110 ? 7.701 14.174 -10.469 1.00 96.38 110 SER A CA 1
ATOM 897 C C . SER A 1 110 ? 7.989 12.868 -9.727 1.00 96.38 110 SER A C 1
ATOM 899 O O . SER A 1 110 ? 8.893 12.134 -10.123 1.00 96.38 110 SER A O 1
ATOM 901 N N . LEU A 1 111 ? 7.265 12.579 -8.639 1.00 96.94 111 LEU A N 1
ATOM 902 C CA . LEU A 1 111 ? 7.492 11.367 -7.856 1.00 96.94 111 LEU A CA 1
ATOM 903 C C . LEU A 1 111 ? 6.862 10.155 -8.550 1.00 96.94 111 LEU A C 1
ATOM 905 O O . LEU A 1 111 ? 7.470 9.089 -8.606 1.00 96.94 111 LEU A O 1
ATOM 909 N N . GLN A 1 112 ? 5.676 10.329 -9.129 1.00 97.94 112 GLN A N 1
ATOM 910 C CA . GLN A 1 112 ? 5.015 9.301 -9.924 1.00 97.94 112 GLN A CA 1
ATOM 911 C C . GLN A 1 112 ? 5.806 8.953 -11.194 1.00 97.94 112 GLN A C 1
ATOM 913 O O . GLN A 1 112 ? 5.989 7.769 -11.482 1.00 97.94 112 GLN A O 1
ATOM 918 N N . ASP A 1 113 ? 6.330 9.949 -11.917 1.00 98.06 113 ASP A N 1
ATOM 919 C CA . ASP A 1 113 ? 7.228 9.724 -13.061 1.00 98.06 113 ASP A CA 1
ATOM 920 C C . ASP A 1 113 ? 8.472 8.933 -12.634 1.00 98.06 113 ASP A C 1
ATOM 922 O O . ASP A 1 113 ? 8.834 7.928 -13.252 1.00 98.06 113 ASP A O 1
ATOM 926 N N . MET A 1 114 ? 9.089 9.325 -11.515 1.00 98.19 114 MET A N 1
ATOM 927 C CA . MET A 1 114 ? 10.246 8.622 -10.968 1.00 98.19 114 MET A CA 1
ATOM 928 C C . MET A 1 114 ? 9.917 7.171 -10.597 1.00 98.19 114 MET A C 1
ATOM 930 O O . MET A 1 114 ? 10.712 6.279 -10.892 1.00 98.19 114 MET A O 1
ATOM 934 N N . ALA A 1 115 ? 8.737 6.913 -10.027 1.00 98.31 115 ALA A N 1
ATOM 935 C CA . ALA A 1 115 ? 8.261 5.568 -9.714 1.00 98.31 115 ALA A CA 1
ATOM 936 C C . ALA A 1 115 ? 8.103 4.704 -10.977 1.00 98.31 115 ALA A C 1
ATOM 938 O O . ALA A 1 115 ? 8.567 3.563 -11.009 1.00 98.31 115 ALA A O 1
ATOM 939 N N . VAL A 1 116 ? 7.508 5.254 -12.042 1.00 98.50 116 VAL A N 1
ATOM 940 C CA . VAL A 1 116 ? 7.357 4.561 -13.333 1.00 98.50 116 VAL A CA 1
ATOM 941 C C . VAL A 1 116 ? 8.720 4.251 -13.950 1.00 98.50 116 VAL A C 1
ATOM 943 O O . VAL A 1 116 ? 8.948 3.135 -14.424 1.00 98.50 116 VAL A O 1
ATOM 946 N N . ARG A 1 117 ? 9.649 5.211 -13.922 1.00 98.50 117 ARG A N 1
ATOM 947 C CA . ARG A 1 117 ? 11.010 5.041 -14.449 1.00 98.50 117 ARG A CA 1
ATOM 948 C C . ARG A 1 117 ? 11.812 4.013 -13.658 1.00 98.50 117 ARG A C 1
ATOM 950 O O . ARG A 1 117 ? 12.470 3.178 -14.273 1.00 98.50 117 ARG A O 1
ATOM 957 N N . LEU A 1 118 ? 11.723 4.039 -12.328 1.00 98.25 118 LEU A N 1
ATOM 958 C CA . LEU A 1 118 ? 12.341 3.041 -11.456 1.00 98.25 118 LEU A CA 1
ATOM 959 C C . LEU A 1 118 ? 11.794 1.645 -11.762 1.00 98.25 118 LEU A C 1
ATOM 961 O O . LEU A 1 118 ? 12.569 0.729 -12.025 1.00 98.25 118 LEU A O 1
ATOM 965 N N . ALA A 1 119 ? 10.468 1.491 -11.800 1.00 98.38 119 ALA A N 1
ATOM 966 C CA . ALA A 1 119 ? 9.846 0.206 -12.092 1.00 98.38 119 ALA A CA 1
ATOM 967 C C . ALA A 1 119 ? 10.231 -0.314 -13.485 1.00 98.38 119 ALA A C 1
ATOM 969 O O . ALA A 1 119 ? 10.521 -1.498 -13.638 1.00 98.38 119 ALA A O 1
ATOM 970 N N . LYS A 1 120 ? 10.303 0.568 -14.491 1.00 98.50 120 LYS A N 1
ATOM 971 C CA . LYS A 1 120 ? 10.781 0.216 -15.834 1.00 98.50 120 LYS A CA 1
ATOM 972 C C . LYS A 1 120 ? 12.227 -0.277 -15.807 1.00 98.50 120 LYS A C 1
ATOM 974 O O . LYS A 1 120 ? 12.504 -1.324 -16.381 1.00 98.50 120 LYS A O 1
ATOM 979 N N . ALA A 1 121 ? 13.117 0.438 -15.119 1.00 98.38 121 ALA A N 1
ATOM 980 C CA . ALA A 1 121 ? 14.522 0.061 -15.017 1.00 98.38 121 ALA A CA 1
ATOM 981 C C . ALA A 1 121 ? 14.690 -1.314 -14.350 1.00 98.38 121 ALA A C 1
ATOM 983 O O . ALA A 1 121 ? 15.383 -2.170 -14.896 1.00 98.38 121 ALA A O 1
ATOM 984 N N . VAL A 1 122 ? 13.998 -1.562 -13.231 1.00 98.19 122 VAL A N 1
ATOM 985 C CA . VAL A 1 122 ? 13.993 -2.873 -12.553 1.00 98.19 122 VAL A CA 1
ATOM 986 C C . VAL A 1 122 ? 13.475 -3.961 -13.492 1.00 98.19 122 VAL A C 1
ATOM 988 O O . VAL A 1 122 ? 14.111 -4.998 -13.663 1.00 98.19 122 VAL A O 1
ATOM 991 N N . LYS A 1 123 ? 12.344 -3.700 -14.154 1.00 98.00 123 LYS A N 1
ATOM 992 C CA . LYS A 1 123 ? 11.687 -4.633 -15.070 1.00 98.00 123 LYS A CA 1
ATOM 993 C C . LYS A 1 123 ? 12.548 -5.012 -16.279 1.00 98.00 123 LYS A C 1
ATOM 995 O O . LYS A 1 123 ? 12.496 -6.157 -16.728 1.00 98.00 123 LYS A O 1
ATOM 1000 N N . GLU A 1 124 ? 13.283 -4.059 -16.845 1.00 98.00 124 GLU A N 1
ATOM 1001 C CA . GLU A 1 124 ? 14.181 -4.277 -17.986 1.00 98.00 124 GLU A CA 1
ATOM 1002 C C . GLU A 1 124 ? 15.483 -4.960 -17.564 1.00 98.00 124 GLU A C 1
ATOM 1004 O O . GLU A 1 124 ? 15.938 -5.862 -18.257 1.00 98.00 124 GLU A O 1
ATOM 1009 N N . THR A 1 125 ? 16.038 -4.583 -16.411 1.00 97.88 125 THR A N 1
ATOM 1010 C CA . THR A 1 125 ? 17.292 -5.158 -15.899 1.00 97.88 125 THR A CA 1
ATOM 1011 C C . THR A 1 125 ? 17.118 -6.620 -15.502 1.00 97.88 125 THR A C 1
ATOM 1013 O O . THR A 1 125 ? 17.937 -7.458 -15.861 1.00 97.88 125 THR A O 1
ATOM 1016 N N . ALA A 1 126 ? 16.032 -6.931 -14.794 1.00 97.44 126 ALA A N 1
ATOM 1017 C CA . ALA A 1 126 ? 15.773 -8.267 -14.267 1.00 97.44 126 ALA A CA 1
ATOM 1018 C C . ALA A 1 126 ? 15.003 -9.181 -15.236 1.00 97.44 126 ALA A C 1
ATOM 1020 O O . ALA A 1 126 ? 14.726 -10.329 -14.900 1.00 97.44 126 ALA A O 1
ATOM 1021 N N . ASP A 1 127 ? 14.594 -8.675 -16.404 1.00 97.62 127 ASP A N 1
ATOM 1022 C CA . ASP A 1 127 ? 13.734 -9.383 -17.361 1.00 97.62 127 ASP A CA 1
ATOM 1023 C C . ASP A 1 127 ? 12.518 -10.069 -16.697 1.00 97.62 127 ASP A C 1
ATOM 1025 O O . ASP A 1 127 ? 12.323 -11.294 -16.724 1.00 97.62 127 ASP A O 1
ATOM 1029 N N . ILE A 1 128 ? 11.705 -9.241 -16.035 1.00 98.38 128 ILE A N 1
ATOM 1030 C CA . ILE A 1 128 ? 10.439 -9.650 -15.412 1.00 98.38 128 ILE A CA 1
ATOM 1031 C C . ILE A 1 128 ? 9.241 -9.057 -16.172 1.00 98.38 128 ILE A C 1
ATOM 1033 O O . ILE A 1 128 ? 9.384 -8.052 -16.878 1.00 98.38 128 ILE A O 1
ATOM 1037 N N . PRO A 1 129 ? 8.048 -9.663 -16.093 1.00 98.00 129 PRO A N 1
ATOM 1038 C CA . PRO A 1 129 ? 6.849 -9.107 -16.713 1.00 98.00 129 PRO A CA 1
ATOM 1039 C C . PRO A 1 129 ? 6.296 -7.923 -15.898 1.00 98.00 129 PRO A C 1
ATOM 1041 O O . PRO A 1 129 ? 6.598 -7.765 -14.716 1.00 98.00 129 PRO A O 1
ATOM 1044 N N . TRP A 1 130 ? 5.473 -7.072 -16.515 1.00 97.69 130 TRP A N 1
ATOM 1045 C CA . TRP A 1 130 ? 4.890 -5.910 -15.824 1.00 97.69 130 TRP A CA 1
ATOM 1046 C C . TRP A 1 130 ? 3.902 -6.309 -14.725 1.00 97.69 130 TRP A C 1
ATOM 1048 O O . TRP A 1 130 ? 3.742 -5.594 -13.745 1.00 97.69 130 TRP A O 1
ATOM 1058 N N . GLU A 1 131 ? 3.283 -7.471 -14.871 1.00 96.88 131 GLU A N 1
ATOM 1059 C CA . GLU A 1 131 ? 2.359 -8.092 -13.927 1.00 96.88 131 GLU A CA 1
ATOM 1060 C C . GLU A 1 131 ? 3.068 -8.545 -12.638 1.00 96.88 131 GLU A C 1
ATOM 1062 O O . GLU A 1 131 ? 2.417 -8.824 -11.631 1.00 96.88 131 GLU A O 1
ATOM 1067 N N . ALA A 1 132 ? 4.404 -8.611 -12.658 1.00 97.81 132 ALA A N 1
ATOM 1068 C CA . ALA A 1 132 ? 5.228 -8.993 -11.521 1.00 97.81 132 ALA A CA 1
ATOM 1069 C C . ALA A 1 132 ? 5.775 -7.802 -10.728 1.00 97.81 132 ALA A C 1
ATOM 1071 O O . ALA A 1 132 ? 6.456 -8.033 -9.737 1.00 97.81 132 ALA A O 1
ATOM 1072 N N . ILE A 1 133 ? 5.518 -6.554 -11.124 1.00 98.38 133 ILE A N 1
ATOM 1073 C CA . ILE A 1 133 ? 6.025 -5.370 -10.421 1.00 98.38 133 ILE A CA 1
ATOM 1074 C C . ILE A 1 133 ? 4.913 -4.349 -10.194 1.00 98.38 133 ILE A C 1
ATOM 1076 O O . ILE A 1 133 ? 4.058 -4.134 -11.048 1.00 98.38 133 ILE A O 1
ATOM 1080 N N . GLY A 1 134 ? 4.927 -3.705 -9.034 1.00 98.19 134 GLY A N 1
ATOM 1081 C CA . GLY A 1 134 ? 3.985 -2.659 -8.667 1.00 98.19 134 GLY A CA 1
ATOM 1082 C C . GLY A 1 134 ? 4.637 -1.553 -7.849 1.00 98.19 134 GLY A C 1
ATOM 1083 O O . GLY A 1 134 ? 5.794 -1.662 -7.444 1.00 98.19 134 GLY A O 1
ATOM 1084 N N . ILE A 1 135 ? 3.876 -0.490 -7.596 1.00 98.12 135 ILE A N 1
ATOM 1085 C CA . ILE A 1 135 ? 4.273 0.608 -6.707 1.00 98.12 135 ILE A CA 1
ATOM 1086 C C . ILE A 1 135 ? 3.307 0.643 -5.531 1.00 98.12 135 ILE A C 1
ATOM 1088 O O . ILE A 1 135 ? 2.103 0.795 -5.733 1.00 98.12 135 ILE A O 1
ATOM 1092 N N . SER A 1 136 ? 3.847 0.478 -4.324 1.00 97.19 136 SER A N 1
ATOM 1093 C CA . SER A 1 136 ? 3.100 0.480 -3.074 1.00 97.19 136 SER A CA 1
ATOM 1094 C C . SER A 1 136 ? 3.105 1.860 -2.387 1.00 97.19 136 SER A C 1
ATOM 1096 O O . SER A 1 136 ? 3.505 2.879 -2.957 1.00 97.19 136 SER A O 1
ATOM 1098 N N . GLY A 1 137 ? 2.618 1.908 -1.149 1.00 95.62 137 GLY A N 1
ATOM 1099 C CA . GLY A 1 137 ? 2.791 3.035 -0.249 1.00 95.62 137 GLY A CA 1
ATOM 1100 C C . GLY A 1 137 ? 1.956 4.258 -0.607 1.00 95.62 137 GLY A C 1
ATOM 1101 O O . GLY A 1 137 ? 0.814 4.173 -1.056 1.00 95.62 137 GLY A O 1
ATOM 1102 N N . SER A 1 138 ? 2.508 5.438 -0.325 1.00 96.75 138 SER A N 1
ATOM 1103 C CA . SER A 1 138 ? 1.730 6.685 -0.364 1.00 96.75 138 SER A CA 1
ATOM 1104 C C . SER A 1 138 ? 1.251 7.085 -1.765 1.00 96.75 138 SER A C 1
ATOM 1106 O O . SER A 1 138 ? 0.212 7.736 -1.876 1.00 96.75 138 SER A O 1
ATOM 1108 N N . ILE A 1 139 ? 1.945 6.636 -2.818 1.00 97.00 139 ILE A N 1
ATOM 1109 C CA . ILE A 1 139 ? 1.561 6.885 -4.214 1.00 97.00 139 ILE A CA 1
ATOM 1110 C C . ILE A 1 139 ? 0.238 6.190 -4.557 1.00 97.00 139 ILE A C 1
ATOM 1112 O O . ILE A 1 139 ? -0.607 6.797 -5.213 1.00 97.00 139 ILE A O 1
ATOM 1116 N N . MET A 1 140 ? 0.009 4.963 -4.066 1.00 95.81 140 MET A N 1
ATOM 1117 C CA . MET A 1 140 ? -1.207 4.184 -4.364 1.00 95.81 140 MET A CA 1
ATOM 1118 C C . MET A 1 140 ? -2.502 4.910 -4.012 1.00 95.81 140 MET A C 1
ATOM 1120 O O . MET A 1 140 ? -3.541 4.684 -4.628 1.00 95.81 140 MET A O 1
ATOM 1124 N N . VAL A 1 141 ? -2.436 5.762 -2.994 1.00 95.69 141 VAL A N 1
ATOM 1125 C CA . VAL A 1 141 ? -3.591 6.453 -2.417 1.00 95.69 141 VAL A CA 1
ATOM 1126 C C . VAL A 1 141 ? -3.529 7.965 -2.633 1.00 95.69 141 VAL A C 1
ATOM 1128 O O . VAL A 1 141 ? -4.363 8.695 -2.100 1.00 95.69 141 VAL A O 1
ATOM 1131 N N . GLY A 1 142 ? -2.557 8.445 -3.419 1.00 95.81 142 GLY A N 1
ATOM 1132 C CA . GLY A 1 142 ? -2.369 9.870 -3.700 1.00 95.81 142 GLY A CA 1
ATOM 1133 C C . GLY A 1 142 ? -2.107 10.702 -2.442 1.00 95.81 142 GLY A C 1
ATOM 1134 O O . GL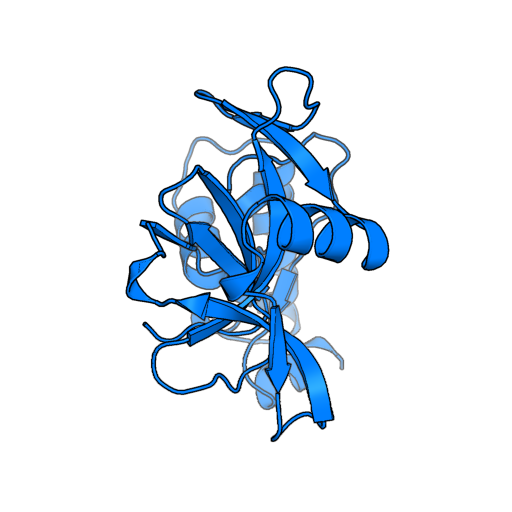Y A 1 142 ? -2.570 11.835 -2.349 1.00 95.81 142 GLY A O 1
ATOM 1135 N N . LEU A 1 143 ? -1.432 10.115 -1.449 1.00 96.56 143 LEU A N 1
ATOM 1136 C CA . LEU A 1 143 ? -1.046 10.756 -0.184 1.00 96.56 143 LEU A CA 1
ATOM 1137 C C . LEU A 1 143 ? 0.474 10.970 -0.093 1.00 96.56 143 LEU A C 1
ATOM 1139 O O . LEU A 1 143 ? 1.029 11.208 0.990 1.00 96.56 143 LEU A O 1
ATOM 1143 N N . HIS A 1 144 ? 1.177 10.832 -1.214 1.00 96.19 144 HIS A N 1
ATOM 1144 C CA . HIS A 1 144 ? 2.603 11.103 -1.303 1.00 96.19 144 HIS A CA 1
ATOM 1145 C C . HIS A 1 144 ? 2.882 12.609 -1.281 1.00 96.19 144 HIS A C 1
ATOM 1147 O O . HIS A 1 144 ? 2.039 13.447 -1.584 1.00 96.19 144 HIS A O 1
ATOM 1153 N N . LYS A 1 145 ? 4.098 12.937 -0.865 1.00 94.81 145 LYS A N 1
ATOM 1154 C CA . LYS A 1 145 ? 4.700 14.272 -0.889 1.00 94.81 145 LYS A CA 1
ATOM 1155 C C . LYS A 1 145 ? 5.983 14.182 -1.713 1.00 94.81 145 LYS A C 1
ATOM 1157 O O . LYS A 1 145 ? 6.474 13.081 -1.943 1.00 94.81 145 LYS A O 1
ATOM 1162 N N . SER A 1 146 ? 6.561 15.312 -2.106 1.00 93.06 146 SER A N 1
ATOM 1163 C CA . SER A 1 146 ? 7.806 15.339 -2.890 1.00 93.06 146 SER A CA 1
ATOM 1164 C C . SER A 1 146 ? 9.001 14.660 -2.204 1.00 93.06 146 SER A C 1
ATOM 1166 O O . SER A 1 146 ? 9.922 14.234 -2.889 1.00 93.06 146 SER A O 1
ATOM 1168 N N . ASP A 1 147 ? 8.980 14.550 -0.875 1.00 93.38 147 ASP A N 1
ATOM 1169 C CA . ASP A 1 147 ? 9.985 13.897 -0.026 1.00 93.38 147 ASP A CA 1
ATOM 1170 C C . ASP A 1 147 ? 9.627 12.446 0.347 1.00 93.38 147 ASP A C 1
ATOM 1172 O O . ASP A 1 147 ? 10.231 11.871 1.248 1.00 93.38 147 ASP A O 1
ATOM 1176 N N . SER A 1 148 ? 8.587 11.868 -0.262 1.00 95.88 148 SER A N 1
ATOM 1177 C CA . SER A 1 148 ? 8.155 10.507 0.065 1.00 95.88 148 SER A CA 1
ATOM 1178 C C . SER A 1 148 ? 9.007 9.459 -0.632 1.00 95.88 148 SER A C 1
ATOM 1180 O O . SER A 1 148 ? 9.375 9.621 -1.792 1.00 95.88 148 SER A O 1
ATOM 1182 N N . ASP A 1 149 ? 9.249 8.359 0.074 1.00 95.94 149 ASP A N 1
ATOM 1183 C CA . ASP A 1 149 ? 9.941 7.199 -0.475 1.00 95.94 149 ASP A CA 1
ATOM 1184 C C . ASP A 1 149 ? 9.154 6.565 -1.632 1.00 95.94 149 ASP A C 1
ATOM 1186 O O . ASP A 1 149 ? 7.922 6.661 -1.716 1.00 95.94 149 ASP A O 1
ATOM 1190 N N . LEU A 1 150 ? 9.891 5.891 -2.515 1.00 97.19 150 LEU A N 1
ATOM 1191 C CA . LEU A 1 150 ? 9.336 5.015 -3.537 1.00 97.19 150 LEU A CA 1
ATOM 1192 C C . LEU A 1 150 ? 9.337 3.585 -3.005 1.00 97.19 150 LEU A C 1
ATOM 1194 O O . LEU A 1 150 ? 10.391 3.058 -2.661 1.00 97.19 150 LEU A O 1
ATOM 1198 N N . ASP A 1 151 ? 8.165 2.957 -2.995 1.00 96.81 151 ASP A N 1
ATOM 1199 C CA . ASP A 1 151 ? 7.966 1.612 -2.458 1.00 96.81 151 ASP A CA 1
ATOM 1200 C C . ASP A 1 151 ? 7.703 0.603 -3.604 1.00 96.81 151 ASP A C 1
ATOM 1202 O O . ASP A 1 151 ? 6.560 0.170 -3.781 1.00 96.81 151 ASP A O 1
ATOM 1206 N N . PRO A 1 152 ? 8.689 0.241 -4.456 1.00 97.06 152 PRO A N 1
ATOM 1207 C CA . PRO A 1 152 ? 8.477 -0.788 -5.468 1.00 97.06 152 PRO A CA 1
ATOM 1208 C C . PRO A 1 152 ? 8.285 -2.154 -4.804 1.00 97.06 152 PRO A C 1
ATOM 1210 O O . PRO A 1 152 ? 8.976 -2.502 -3.848 1.00 97.06 152 PRO A O 1
ATOM 1213 N N . ILE A 1 153 ? 7.372 -2.954 -5.346 1.00 97.38 153 ILE A N 1
ATOM 1214 C CA . ILE A 1 153 ? 7.159 -4.335 -4.917 1.00 97.38 153 ILE A CA 1
ATOM 1215 C C . ILE A 1 153 ? 7.223 -5.271 -6.115 1.00 97.38 153 ILE A C 1
ATOM 1217 O O . ILE A 1 153 ? 6.699 -4.958 -7.183 1.00 97.38 153 ILE A O 1
ATOM 1221 N N . VAL A 1 154 ? 7.873 -6.417 -5.930 1.00 98.06 154 VAL A N 1
ATOM 1222 C CA . VAL A 1 154 ? 8.003 -7.466 -6.944 1.00 98.06 154 VAL A CA 1
ATOM 1223 C C . VAL A 1 154 ? 7.311 -8.724 -6.436 1.00 98.06 154 VAL A C 1
ATOM 1225 O O . VAL A 1 154 ? 7.478 -9.106 -5.279 1.00 98.06 154 VAL A O 1
ATOM 1228 N N . TYR A 1 155 ? 6.528 -9.363 -7.300 1.00 96.88 155 TYR A N 1
ATOM 1229 C CA . TYR A 1 155 ? 5.731 -10.542 -6.993 1.00 96.88 155 TYR A CA 1
ATOM 1230 C C . TYR A 1 155 ? 6.225 -11.782 -7.736 1.00 96.88 155 TYR A C 1
ATOM 1232 O O . TYR A 1 155 ? 6.559 -11.739 -8.920 1.00 96.88 155 TYR A O 1
ATOM 1240 N N . GLY A 1 156 ? 6.158 -12.920 -7.045 1.00 96.25 156 GLY A N 1
ATOM 1241 C CA . GLY A 1 156 ? 6.601 -14.220 -7.541 1.00 96.25 156 GLY A CA 1
ATOM 1242 C C . GLY A 1 156 ? 8.055 -14.487 -7.164 1.00 96.25 156 GLY A C 1
ATOM 1243 O O . GLY A 1 156 ? 8.929 -13.670 -7.434 1.00 96.25 156 GLY A O 1
ATOM 1244 N N . SER A 1 157 ? 8.311 -15.642 -6.549 1.00 95.88 157 SER A N 1
ATOM 1245 C CA . SER A 1 157 ? 9.635 -16.016 -6.033 1.00 95.88 157 SER A CA 1
ATOM 1246 C C . SER A 1 157 ? 10.731 -15.944 -7.098 1.00 95.88 157 SER A C 1
ATOM 1248 O O . SER A 1 157 ? 11.795 -15.394 -6.835 1.00 95.88 157 SER A O 1
ATOM 1250 N N . GLU A 1 158 ? 10.458 -16.434 -8.308 1.00 97.62 158 GLU A N 1
ATOM 1251 C CA . GLU A 1 158 ? 11.395 -16.379 -9.438 1.00 97.62 158 GLU A CA 1
ATOM 1252 C C . GLU A 1 158 ? 11.705 -14.935 -9.865 1.00 97.62 158 GLU A C 1
ATOM 1254 O O . GLU A 1 158 ? 12.859 -14.593 -10.108 1.00 97.62 158 GLU A O 1
ATOM 1259 N N . ASN A 1 159 ? 10.698 -14.056 -9.897 1.00 98.00 159 ASN A N 1
ATOM 1260 C CA . ASN A 1 159 ? 10.893 -12.646 -10.245 1.00 98.00 159 ASN A CA 1
ATOM 1261 C C . ASN A 1 159 ? 11.673 -11.904 -9.154 1.00 98.00 159 ASN A C 1
ATOM 1263 O O . ASN A 1 159 ? 12.563 -11.119 -9.464 1.00 98.00 159 ASN A O 1
ATOM 1267 N N . CYS A 1 160 ? 11.379 -12.178 -7.878 1.00 96.69 160 CYS A N 1
ATOM 1268 C CA . CYS A 1 160 ? 12.140 -11.634 -6.754 1.00 96.69 160 CYS A CA 1
ATOM 1269 C C . CYS A 1 160 ? 13.617 -12.048 -6.825 1.00 96.69 160 CYS A C 1
ATOM 1271 O O . CYS A 1 160 ? 14.488 -11.218 -6.583 1.00 96.69 160 CYS A O 1
ATOM 1273 N N . GLN A 1 161 ? 13.903 -13.304 -7.185 1.00 97.06 161 GLN A N 1
ATOM 1274 C CA . GLN A 1 161 ? 15.275 -13.782 -7.370 1.00 97.06 161 GLN A CA 1
ATOM 1275 C C . GLN A 1 161 ? 15.978 -13.039 -8.506 1.00 97.06 161 GLN A C 1
ATOM 1277 O O . GLN A 1 161 ? 17.061 -12.512 -8.281 1.00 97.06 161 GLN A O 1
ATOM 1282 N N . LYS A 1 162 ? 15.337 -12.920 -9.676 1.00 97.38 162 LYS A N 1
ATOM 1283 C CA . LYS A 1 162 ? 15.880 -12.180 -10.827 1.00 97.38 162 LYS A CA 1
ATOM 1284 C C . LYS A 1 162 ? 16.206 -10.716 -10.516 1.00 97.38 162 LYS A C 1
ATOM 1286 O O . LYS A 1 162 ? 17.152 -10.181 -11.068 1.00 97.38 162 LYS A O 1
ATOM 1291 N N . VAL A 1 163 ? 15.406 -10.058 -9.672 1.00 96.44 163 VAL A N 1
ATOM 1292 C CA . VAL A 1 163 ? 15.621 -8.650 -9.286 1.00 96.44 163 VAL A CA 1
ATOM 1293 C C . VAL A 1 163 ? 16.745 -8.492 -8.260 1.00 96.44 163 VAL A C 1
ATOM 1295 O O . VAL A 1 163 ? 17.383 -7.445 -8.210 1.00 96.44 163 VAL A O 1
ATOM 1298 N N . HIS A 1 164 ? 16.973 -9.503 -7.423 1.00 92.75 164 HIS A N 1
ATOM 1299 C CA . HIS A 1 164 ? 18.010 -9.467 -6.394 1.00 92.75 164 HIS A CA 1
ATOM 1300 C C . HIS A 1 164 ? 19.422 -9.718 -6.952 1.00 92.75 164 HIS A C 1
ATOM 1302 O O . HIS A 1 164 ? 20.398 -9.256 -6.362 1.00 92.75 164 HIS A O 1
ATOM 1308 N N . THR A 1 165 ? 19.539 -10.506 -8.022 1.00 77.88 165 THR A N 1
ATOM 1309 C CA . THR A 1 165 ? 20.813 -10.926 -8.635 1.00 77.88 165 THR A CA 1
ATOM 1310 C C . THR A 1 165 ? 21.291 -9.966 -9.708 1.00 77.88 165 THR A C 1
ATOM 1312 O O . THR A 1 165 ? 22.507 -9.681 -9.725 1.00 77.88 165 THR A O 1
#

Radius of gyration: 16.46 Å; chains: 1; bounding box: 38×38×40 Å

Foldseek 3Di:
DQDAAQKWFAFPVGFIWGFDHRDAPPQWTFTWTAWDFDPPAPFDDPPTHTHGDDDPVVRVVCCCVPPVVQFDCDPVVNHTTGIHGNVRTPDMFDFLVLLVVLVPDPDDDPVSVVLNVVQVVLCVQLVHDSSQKGWGDCSRVNRDDPPDDTRMGGDDPSSVVSSVD

pLDDT: mean 96.18, std 3.2, range [77.5, 98.62]

Sequence (165 aa):
MKAREGDLIEIKTGPIFDVKGLVHPPSRIIAFPRFIPDTSGDRKNKYSAYRKVYSLPERFEFLEQQFPHYVVNDCIFDEKLCEVPMDAVKRHYEPTEILQGLRSSSDLDSLQDMAVRLAKAVKETADIPWEAIGISGSIMVGLHKSDSDLDPIVYGSENCQKVHT

=== Feature glossary ===
Reading guide. The protein is described through the following features:

Foldseek 3Di. A 3Di character summarizes, for each residue, the relative orientation of the Cα frame of its nearest spatial neighbor. Because it encodes fold topology rather than chemistry, 3Di alignments detect remote structural similarity that sequence alignment misses.

Contact-map, Ramachandran, and PAE plots. Plot images: a contact map (which residues are close in 3D, as an N×N binary image), a Ramachandran scatter (backbone torsion angles, revealing secondary-structure composition at a glance), and — for AlphaFold structures — a PAE heatmap (pairwise prediction confidence).

Radius of gyration, Cα contacts, bounding box. Radius of gyration (Rg) is the root-mean-square distance of Cα atoms from their centroid — a single number for overall size and compactness. A globular domain of N residues has Rg ≈ 2.2·N^0.38 Å; an extended or disordered chain has a much larger Rg. The Cα contact count is the number of residue pairs whose Cα atoms are within 8 Å and are more than four positions apart in sequence — a standard proxy for tertiary packing density. The bounding box is the smallest axis-aligned box enclosing all Cα atoms.

Secondary structure (8-state, DSSP). Eight-state secondary structure (DSSP): H is the canonical α-helix, G the tighter 3₁₀-helix, I the wider π-helix; E/B are β-structure, T and S are turns and bends, and '-' is everything else. DSSP derives these from the pattern of main-chain N–H···O=C hydrogen bonds, not from the sequence.

B-factor. B-factor (Debye–Waller factor) reflects atomic displacement in the crystal lattice. It is an experimental observable (units Å²), not a prediction; low values mean the atom is pinned down, high values mean it moves or is heterogeneous across the crystal.

pLDDT. pLDDT is the predicted lDDT-Cα score: AlphaFold's confidence that the local environment of each residue (all inter-atomic distances within 15 Å) is correctly placed. It is a per-residue number between 0 and 100, with higher meaning more reliable.

Nearest PDB structures. Nearest PDB neighbors are the top structural matches found by Foldseek when searching this structure against the entire Protein Data Bank. Each hit reports a TM-score (0 to 1; >0.5 almost always implies the same fold) and an E-value. These are *structural* homologs — they may share no detectable sequence similarity.

Solvent-accessible surface area. Accessible surface area quantifies burial. A residue with SASA near zero is packed into the hydrophobic core; one with SASA >100 Å² sits on the surface. Computed here via the Shrake–Rupley numerical algorithm with a 1.4 Å probe.

Rendered structure images. Structure images are PyMOL renders from six orthogonal camera directions. Cartoon representation draws helices as coils and strands as arrows; sticks shows the backbone as bonds; surface shows the solvent-excluded envelope. Rainbow coloring maps sequence position to hue (blue→red, N→C); chain coloring assigns a distinct color per polypeptide.

Backbone torsions (φ/ψ). φ (phi) and ψ (psi) are the two rotatable backbone dihedrals per residue: φ is the C(i-1)–N–Cα–C torsion, ψ is the N–Cα–C–N(i+1) torsion, both in degrees on (−180°, 180°]. α-helical residues cluster near (−60°, −45°); β-strand residues near (−120°, +130°). A Ramachandran plot is simply a scatter of (φ, ψ) for every residue.

Predicted aligned error. Predicted Aligned Error (PAE) is an AlphaFold confidence matrix: entry (i, j) is the expected error in the position of residue j, in ångströms, when the prediction is superimposed on the true structure at residue i. Low PAE within a block of residues means that block is internally rigid and well-predicted; high PAE between two blocks means their relative placement is uncertain even if each block individually is confident.

mmCIF coordinates. Structure coordinates are given as an mmCIF _atom_site loop: one row per atom with element, residue name, chain id, sequence number, and x/y/z position in Å. Only the four main-chain atoms per residue are included here; side chains are omitted to keep the record compact.

InterPro / GO / CATH / organism. Database cross-references. InterPro integrates a dozen domain/family signature databases into unified entries with residue-range hits. GO terms attach function/process/location labels with evidence codes. CATH codes position the fold in a four-level structural taxonomy. Organism is the NCBI-taxonomy species name.

Secondary structure (3-state, P-SEA). SS3 is a coarse helix/strand/coil call (letters a/b/c) made by the P-SEA algorithm from inter-Cα distances and dihedrals. It is less detailed than DSSP but needs only Cα positions.

Sequence. Sequence gives the chain of amino acids in standard one-letter code (A=alanine, C=cysteine, …, Y=tyrosine), read N→C. It is the only feature that is directly encoded by the gene; all structural features are derived from the folded form of this sequence.